Protein 3HGB (pdb70)

B-factor: mean 12.3, std 8.0, range [3.01, 45.26]

Secondary structure (DSSP, 8-state):
-PPP--TT-EE-TTSEEEEEEETTEEEEEE-HHHHHHH-SEEEEE-PPTT-EE-TT-EEEEEEESS-EEEEE-SSSEEEEEE-THHHH-TTHHHH-TTTTT--EEEE--TTTS--HHHHHTTSB-HHHHHHH--

InterPro domains:
  IPR000089 Biotin/lipoyl attachment [PS50968] (24-106)
  IPR002930 Glycine cleavage system H-protein [MF_00272] (5-133)
  IPR002930 Glycine cleavage system H-protein [PTHR11715] (5-131)
  IPR003016 2-oxo acid dehydrogenase, lipoyl-binding site [PS00189] (49-78)
  IPR011053 Single hybrid motif [SSF51230] (4-132)
  IPR017453 Glycine cleavage system H-protein, subgroup [TIGR00527] (4-133)
  IPR033753 Glycine cleavage system H-protein/Simiate [PF01597] (8-131)
  IPR033753 Glycine cleavage system H-protein/Simiate [cd06848] (10-105)

CATH classification: 2.40.50.100

Structure (mmCIF, N/CA/C/O backbone):
data_3HGB
#
_entry.id   3HGB
#
_cell.length_a   86.860
_cell.length_b   51.470
_cell.length_c   32.530
_cell.angle_alpha   90.000
_cell.angle_beta   94.640
_cell.angle_gamma   90.000
#
_symmetry.space_group_name_H-M   'C 1 2 1'
#
loop_
_entity.id
_entity.type
_entity.pdbx_description
1 polymer 'Glycine cleavage system H protein'
2 water water
#
loop_
_atom_site.group_PDB
_atom_site.id
_atom_site.type_symbol
_atom_site.label_atom_id
_atom_site.label_alt_id
_atom_site.label_comp_id
_atom_site.label_asym_id
_atom_site.label_entity_id
_atom_site.label_seq_id
_atom_site.pdbx_PDB_ins_code
_atom_site.Cartn_x
_atom_site.Cartn_y
_atom_site.Cartn_z
_atom_site.occupancy
_atom_site.B_iso_or_equiv
_atom_site.auth_seq_id
_atom_site.auth_comp_id
_atom_site.auth_asym_id
_atom_site.auth_atom_id
_atom_site.pdbx_PDB_model_num
ATOM 1 N N . SER A 1 21 ? 42.784 14.896 -6.365 1.00 21.97 22 SER A N 1
ATOM 2 C CA . SER A 1 21 ? 41.408 15.407 -6.043 1.00 21.71 22 SER A CA 1
ATOM 3 C C . SER A 1 21 ? 40.975 15.097 -4.608 1.00 20.72 22 SER A C 1
ATOM 4 O O . SER A 1 21 ? 41.317 14.042 -4.068 1.00 21.07 22 SER A O 1
ATOM 7 N N . MET A 1 22 ? 40.213 16.011 -4.000 1.00 19.29 23 MET A N 1
ATOM 8 C CA . MET A 1 22 ? 39.683 15.812 -2.644 1.00 17.16 23 MET A CA 1
ATOM 9 C C . MET A 1 22 ? 38.542 14.796 -2.715 1.00 15.02 23 MET A C 1
ATOM 10 O O . MET A 1 22 ? 37.647 14.933 -3.557 1.00 15.16 23 MET A O 1
ATOM 12 N N . SER A 1 23 ? 38.576 13.766 -1.868 1.00 12.43 24 SER A N 1
ATOM 13 C CA . SER A 1 23 ? 37.526 12.740 -1.950 1.00 9.83 24 SER A CA 1
ATOM 14 C C . SER A 1 23 ? 36.186 13.309 -1.506 1.00 8.58 24 SER A C 1
ATOM 15 O O . SER A 1 23 ? 36.118 14.178 -0.629 1.00 8.60 24 SER A O 1
ATOM 18 N N A ASP A 1 24 ? 35.122 12.829 -2.145 0.50 7.92 25 ASP A N 1
ATOM 19 N N B ASP A 1 24 ? 35.126 12.810 -2.126 0.50 8.07 25 ASP A N 1
ATOM 20 C CA A ASP A 1 24 ? 33.766 13.252 -1.833 0.50 7.50 25 ASP A CA 1
ATOM 21 C CA B ASP A 1 24 ? 33.779 13.258 -1.844 0.50 7.81 25 ASP A CA 1
ATOM 22 C C A ASP A 1 24 ? 33.322 12.581 -0.543 0.50 7.01 25 ASP A C 1
ATOM 23 C C B ASP A 1 24 ? 33.287 12.580 -0.566 0.50 7.20 25 ASP A C 1
ATOM 24 O O A ASP A 1 24 ? 33.485 11.375 -0.381 0.50 6.69 25 ASP A O 1
ATOM 25 O O B ASP A 1 24 ? 33.393 11.365 -0.431 0.50 6.89 25 ASP A O 1
ATOM 34 N N . ILE A 1 25 ? 32.777 13.372 0.376 1.00 6.65 26 ILE A N 1
ATOM 35 C CA . ILE A 1 25 ? 32.224 12.838 1.625 1.00 6.17 26 ILE A CA 1
ATOM 36 C C . ILE A 1 25 ? 30.892 13.543 1.869 1.00 5.88 26 ILE A C 1
ATOM 37 O O . ILE A 1 25 ? 30.859 14.594 2.518 1.00 5.98 26 ILE A O 1
ATOM 42 N N . PRO A 1 26 ? 29.789 12.987 1.317 1.00 5.82 27 PRO A N 1
ATOM 43 C CA . PRO A 1 26 ? 28.474 13.599 1.482 1.00 5.78 27 PRO A CA 1
ATOM 44 C C . PRO A 1 26 ? 28.159 13.884 2.931 1.00 6.05 27 PRO A C 1
ATOM 45 O O . PRO A 1 26 ? 28.416 13.051 3.811 1.00 6.51 27 PRO A O 1
ATOM 49 N N . SER A 1 27 ? 27.606 15.061 3.177 1.00 6.42 28 SER A N 1
ATOM 50 C CA . SER A 1 27 ? 27.304 15.463 4.540 1.00 6.68 28 SER A CA 1
ATOM 51 C C . SER A 1 27 ? 26.087 14.747 5.107 1.00 7.08 28 SER A C 1
ATOM 52 O O . SER A 1 27 ? 25.837 14.817 6.312 1.00 7.14 28 SER A O 1
ATOM 55 N N . ASP A 1 28 ? 25.327 14.073 4.235 1.00 6.75 29 ASP A N 1
ATOM 56 C CA . ASP A 1 28 ? 24.072 13.437 4.633 1.00 6.83 29 ASP A CA 1
ATOM 57 C C . ASP A 1 28 ? 24.241 11.952 4.891 1.00 7.09 29 ASP A C 1
ATOM 58 O O . ASP A 1 28 ? 23.264 11.201 4.931 1.00 7.90 29 ASP A O 1
ATOM 63 N N . LEU A 1 29 ? 25.494 11.537 5.057 1.00 6.38 30 LEU A N 1
ATOM 64 C CA . LEU A 1 29 ? 25.807 10.156 5.344 1.00 5.63 30 LEU A CA 1
ATOM 65 C C . LEU A 1 29 ? 26.523 10.031 6.670 1.00 5.82 30 LEU A C 1
ATOM 66 O O . LEU A 1 29 ? 27.095 11.003 7.185 1.00 6.05 30 LEU A O 1
ATOM 71 N N . HIS A 1 30 ? 26.450 8.83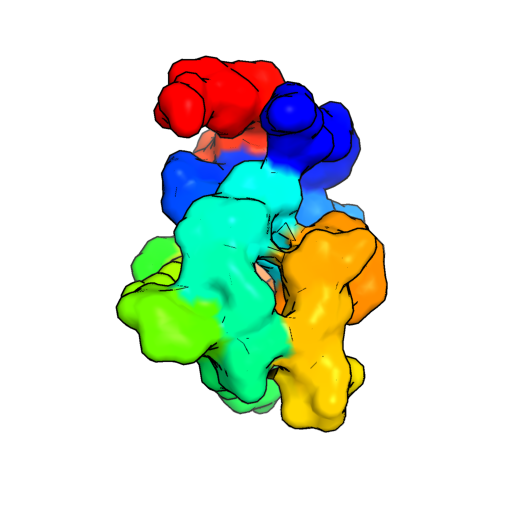4 7.233 1.00 5.83 31 HIS A N 1
ATOM 72 C CA . HIS A 1 30 ? 27.329 8.461 8.336 1.00 6.22 31 HIS A CA 1
ATOM 73 C C . HIS A 1 30 ? 28.347 7.480 7.826 1.00 5.49 31 HIS A C 1
ATOM 74 O O . HIS A 1 30 ? 28.189 6.950 6.734 1.00 5.42 31 HIS A O 1
ATOM 81 N N . TYR A 1 31 ? 29.419 7.289 8.589 1.00 5.04 32 TYR A N 1
ATOM 82 C CA . TYR A 1 31 ? 30.572 6.575 8.084 1.00 5.14 32 TYR A CA 1
ATOM 83 C C . TYR A 1 31 ? 31.208 5.739 9.142 1.00 5.04 32 TYR A C 1
ATOM 84 O O . TYR A 1 31 ? 31.013 5.969 10.330 1.00 5.20 32 TYR A O 1
ATOM 93 N N . THR A 1 32 ? 32.030 4.802 8.698 1.00 5.01 33 THR A N 1
ATOM 94 C CA . THR A 1 32 ? 32.906 4.127 9.629 1.00 5.41 33 THR A CA 1
ATOM 95 C C . THR A 1 32 ? 34.334 4.520 9.308 1.00 5.70 33 THR A C 1
ATOM 96 O O . THR A 1 32 ? 34.639 4.926 8.175 1.00 6.31 33 THR A O 1
ATOM 100 N N . ALA A 1 33 ? 35.212 4.383 10.301 1.00 5.88 34 ALA A N 1
ATOM 101 C CA . ALA A 1 33 ? 36.645 4.598 10.097 1.00 6.25 34 ALA A CA 1
ATOM 102 C C . ALA A 1 33 ? 37.164 3.683 8.992 1.00 6.21 34 ALA A C 1
ATOM 103 O O . ALA A 1 33 ? 38.163 3.983 8.353 1.00 6.98 34 ALA A O 1
ATOM 105 N N . GLU A 1 34 ? 36.474 2.568 8.774 1.00 6.48 35 GLU A N 1
ATOM 106 C CA . GLU A 1 34 ? 36.882 1.588 7.777 1.00 7.03 35 GLU A CA 1
ATOM 107 C C . GLU A 1 34 ? 36.286 1.881 6.405 1.00 6.93 35 GLU A C 1
ATOM 108 O O . GLU A 1 34 ? 36.316 1.029 5.512 1.00 7.01 35 GLU A O 1
ATOM 114 N N . HIS A 1 35 ? 35.769 3.099 6.240 1.00 6.26 36 HIS A N 1
ATOM 115 C CA . HIS A 1 35 ? 35.454 3.651 4.917 1.00 6.20 36 HIS A CA 1
ATOM 116 C C . HIS A 1 35 ? 34.181 3.117 4.335 1.00 6.15 36 HIS A C 1
ATOM 117 O O . HIS A 1 35 ? 34.052 3.002 3.124 1.00 6.24 36 HIS A O 1
ATOM 124 N N . GLU A 1 36 ? 33.251 2.758 5.204 1.00 6.39 37 GLU A N 1
ATOM 125 C CA . GLU A 1 36 ? 31.917 2.480 4.741 1.00 6.49 37 GLU A CA 1
ATOM 126 C C . GLU A 1 36 ? 31.049 3.671 5.032 1.00 5.98 37 GLU A C 1
ATOM 127 O O . GLU A 1 36 ? 31.332 4.441 5.943 1.00 5.99 37 GLU A O 1
ATOM 133 N N . TRP A 1 37 ? 30.035 3.861 4.203 1.00 5.26 38 TRP A N 1
ATOM 134 C CA . TRP A 1 37 ? 29.027 4.859 4.485 1.00 5.04 38 TRP A CA 1
ATOM 135 C C . TRP A 1 37 ? 27.709 4.183 4.779 1.00 4.79 38 TRP A C 1
ATOM 136 O O . TRP A 1 37 ? 27.462 3.029 4.397 1.00 4.65 38 TRP A O 1
ATOM 147 N N . ILE A 1 38 ? 26.867 4.917 5.487 1.00 4.67 39 ILE A N 1
ATOM 148 C CA . ILE A 1 38 ? 25.602 4.399 5.945 1.00 5.21 39 ILE A CA 1
ATOM 149 C C . ILE A 1 38 ? 24.574 5.482 5.714 1.00 5.65 39 ILE A C 1
ATOM 150 O O . ILE A 1 38 ? 24.725 6.612 6.195 1.00 5.65 39 ILE A O 1
ATOM 155 N N . ARG A 1 39 ? 23.544 5.130 4.962 1.00 6.56 40 ARG A N 1
ATOM 156 C CA . ARG A 1 39 ? 22.432 6.029 4.693 1.00 8.13 40 ARG A CA 1
ATOM 157 C C . ARG A 1 39 ? 21.175 5.446 5.308 1.00 9.18 40 ARG A C 1
ATOM 158 O O . ARG A 1 39 ? 20.810 4.307 5.016 1.00 9.67 40 ARG A O 1
ATOM 166 N N . ARG A 1 40 ? 20.484 6.219 6.139 1.00 10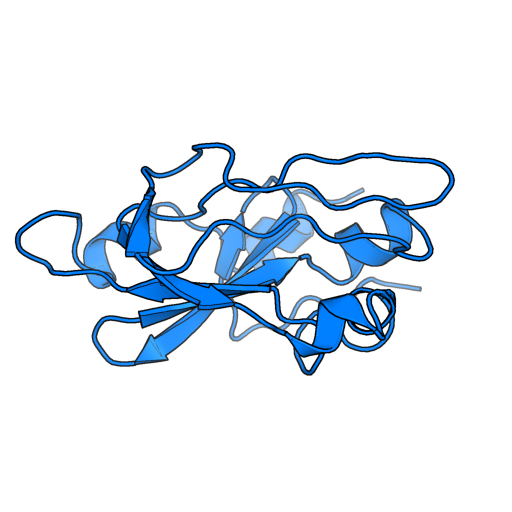.71 41 ARG A N 1
ATOM 167 C CA . ARG A 1 40 ? 19.223 5.725 6.649 1.00 12.44 41 ARG A CA 1
ATOM 168 C C . ARG A 1 40 ? 18.223 5.830 5.514 1.00 13.38 41 ARG A C 1
ATOM 169 O O . ARG A 1 40 ? 17.944 6.926 5.028 1.00 13.39 41 ARG A O 1
ATOM 177 N N . SER A 1 41 ? 17.716 4.685 5.073 1.00 14.60 42 SER A N 1
ATOM 178 C CA . SER A 1 41 ? 16.823 4.666 3.923 1.00 16.48 42 SER A CA 1
ATOM 179 C C . SER A 1 41 ? 15.368 4.471 4.342 1.00 17.59 42 SER A C 1
ATOM 180 O O . SER A 1 41 ? 14.449 4.730 3.557 1.00 18.18 42 SER A O 1
ATOM 183 N N . GLY A 1 42 ? 15.165 4.016 5.575 1.00 18.47 43 GLY A N 1
ATOM 184 C CA . GLY A 1 42 ? 13.824 3.851 6.127 1.00 19.41 43 GLY A CA 1
ATOM 185 C C . GLY A 1 42 ? 13.845 3.810 7.637 1.00 20.10 43 GLY A C 1
ATOM 186 O O . GLY A 1 42 ? 14.909 3.926 8.251 1.00 20.27 43 GLY A O 1
ATOM 187 N N . ASP A 1 43 ? 12.676 3.632 8.248 1.00 20.38 44 ASP A N 1
ATOM 188 C CA . ASP A 1 43 ? 12.589 3.591 9.710 1.00 20.70 44 ASP A CA 1
ATOM 189 C C . ASP A 1 43 ? 13.510 2.536 10.320 1.00 19.77 44 ASP A C 1
ATOM 190 O O . ASP A 1 43 ? 14.070 2.731 11.404 1.00 19.91 44 ASP A O 1
ATOM 195 N N . ASP A 1 44 ? 13.677 1.424 9.617 1.00 18.59 45 ASP A N 1
ATOM 196 C CA . ASP A 1 44 ? 14.467 0.330 10.151 1.00 17.48 45 ASP A CA 1
ATOM 197 C C . ASP A 1 44 ? 15.527 -0.179 9.189 1.00 15.52 45 ASP A C 1
ATOM 198 O O . ASP A 1 44 ? 16.022 -1.286 9.358 1.00 14.97 45 ASP A O 1
ATOM 203 N N . THR A 1 45 ? 15.871 0.625 8.190 1.00 13.60 46 THR A N 1
ATOM 204 C CA . THR A 1 45 ? 16.818 0.181 7.169 1.00 12.14 46 THR A CA 1
ATOM 205 C C . THR A 1 45 ? 17.900 1.211 6.902 1.00 10.97 46 THR A C 1
ATOM 206 O O . THR A 1 45 ? 17.636 2.407 6.857 1.00 10.77 46 THR A O 1
ATOM 210 N N . VAL A 1 46 ? 19.126 0.732 6.741 1.00 9.34 47 VAL A N 1
ATOM 211 C CA . VAL A 1 46 ? 20.182 1.581 6.230 1.00 8.43 47 VAL A CA 1
ATOM 212 C C . VAL A 1 46 ? 20.740 0.994 4.954 1.00 7.87 47 VAL A C 1
ATOM 213 O O . VAL A 1 46 ? 20.728 -0.219 4.765 1.00 7.81 47 VAL A O 1
ATOM 217 N N . ARG A 1 47 ? 21.224 1.868 4.081 1.00 6.84 48 ARG A N 1
ATOM 218 C CA . ARG A 1 47 ? 21.936 1.429 2.900 1.00 6.07 48 ARG A CA 1
ATOM 219 C C . ARG A 1 47 ? 23.417 1.650 3.164 1.00 5.70 48 ARG A C 1
ATOM 220 O O . ARG A 1 47 ? 23.803 2.632 3.798 1.00 5.55 48 ARG A O 1
ATOM 228 N N . VAL A 1 48 ? 24.243 0.727 2.690 1.00 5.02 49 VAL A N 1
ATOM 229 C CA . VAL A 1 48 ? 25.673 0.743 2.994 1.00 4.45 49 VAL A CA 1
ATOM 230 C C . VAL A 1 48 ? 26.481 0.682 1.710 1.00 4.59 49 VAL A C 1
ATOM 231 O O . VAL A 1 48 ? 26.116 -0.012 0.772 1.00 4.58 49 VAL A O 1
ATOM 235 N N . GLY A 1 49 ? 27.570 1.433 1.673 1.00 4.20 50 GLY A N 1
ATOM 236 C CA . GLY A 1 49 ? 28.502 1.354 0.565 1.00 4.36 50 GLY A CA 1
ATOM 237 C C . GLY A 1 49 ? 29.869 1.680 1.084 1.00 4.34 50 GLY A C 1
ATOM 238 O O . GLY A 1 49 ? 30.072 1.820 2.303 1.00 4.04 50 GLY A O 1
ATOM 239 N N . ILE A 1 50 ? 30.817 1.781 0.167 1.00 4.34 51 ILE A N 1
ATOM 240 C CA . ILE A 1 50 ? 32.125 2.295 0.521 1.00 5.02 51 ILE A CA 1
ATOM 241 C C . ILE A 1 50 ? 32.307 3.701 -0.012 1.00 4.40 51 ILE A C 1
ATOM 242 O O . ILE A 1 50 ? 31.641 4.130 -0.962 1.00 4.76 51 ILE A O 1
ATOM 247 N N . THR A 1 51 ? 33.191 4.435 0.635 1.00 4.15 52 THR A N 1
ATOM 248 C CA . THR A 1 51 ? 33.336 5.851 0.346 1.00 3.71 52 THR A CA 1
ATOM 249 C C . THR A 1 51 ? 34.085 6.082 -0.966 1.00 3.14 52 THR A C 1
ATOM 250 O O . THR A 1 51 ? 34.707 5.179 -1.521 1.00 3.01 52 THR A O 1
ATOM 254 N N . ASP A 1 52 ? 34.029 7.313 -1.443 1.00 3.31 53 ASP A N 1
ATOM 255 C CA . ASP A 1 52 ? 34.820 7.733 -2.584 1.00 3.63 53 ASP A CA 1
ATOM 256 C C . ASP A 1 52 ? 36.308 7.497 -2.320 1.00 3.62 53 ASP A C 1
ATOM 257 O O . ASP A 1 52 ? 37.039 7.013 -3.188 1.00 3.53 53 ASP A O 1
ATOM 262 N N . TYR A 1 53 ? 36.753 7.849 -1.116 1.00 3.66 54 TYR A N 1
ATOM 263 C CA . TYR A 1 53 ? 38.134 7.623 -0.728 1.00 3.84 54 TYR A CA 1
ATOM 264 C C . TYR A 1 53 ? 38.461 6.139 -0.878 1.00 3.86 54 TYR A C 1
ATOM 265 O O . TYR A 1 53 ? 39.470 5.781 -1.453 1.00 4.01 54 TYR A O 1
ATOM 274 N N . ALA A 1 54 ? 37.585 5.290 -0.351 1.00 3.79 55 ALA A N 1
ATOM 275 C CA . ALA A 1 54 ? 37.798 3.854 -0.345 1.00 4.03 55 ALA A CA 1
ATOM 276 C C . ALA A 1 54 ? 37.914 3.289 -1.758 1.00 4.01 55 ALA A C 1
ATOM 277 O O . ALA A 1 54 ? 38.852 2.551 -2.060 1.00 3.95 55 ALA A O 1
ATOM 279 N N . GLN A 1 55 ? 36.968 3.637 -2.623 1.00 4.05 56 GLN A N 1
ATOM 280 C CA . GLN A 1 55 ? 36.975 3.072 -3.978 1.00 4.50 56 GLN A CA 1
ATOM 281 C C . GLN A 1 55 ? 38.239 3.491 -4.729 1.00 4.71 56 GLN A C 1
ATOM 282 O O . GLN A 1 55 ? 38.853 2.694 -5.432 1.00 4.94 56 GLN A O 1
ATOM 288 N N . SER A 1 56 ? 38.639 4.748 -4.558 1.00 4.90 57 SER A N 1
ATOM 289 C CA . SER A 1 56 ? 39.808 5.247 -5.259 1.00 5.71 57 SER A CA 1
ATOM 290 C C . SER A 1 56 ? 41.060 4.543 -4.763 1.00 5.42 57 SER A C 1
ATOM 291 O O . SER A 1 56 ? 41.926 4.190 -5.555 1.00 5.71 57 SER A O 1
ATOM 294 N N . ALA A 1 57 ? 41.137 4.333 -3.454 1.00 5.87 58 ALA A N 1
ATOM 295 C CA . ALA A 1 57 ? 42.274 3.653 -2.842 1.00 6.37 58 ALA A CA 1
ATOM 296 C C . ALA A 1 57 ? 42.348 2.191 -3.269 1.00 7.46 58 ALA A C 1
ATOM 297 O O . ALA A 1 57 ? 43.428 1.674 -3.521 1.00 7.42 58 ALA A O 1
ATOM 299 N N . LEU A 1 58 ? 41.192 1.533 -3.344 1.00 8.01 59 LEU A N 1
ATOM 300 C CA . LEU A 1 58 ? 41.145 0.136 -3.752 1.00 8.83 59 LEU A CA 1
ATOM 301 C C . LEU A 1 58 ? 41.610 -0.005 -5.192 1.00 8.90 59 LEU A C 1
ATOM 302 O O . LEU A 1 58 ? 42.376 -0.909 -5.510 1.00 9.93 59 LEU A O 1
ATOM 307 N N . GLY A 1 59 ? 41.152 0.907 -6.041 1.00 9.08 60 GLY A N 1
ATOM 308 C CA . GLY A 1 59 ? 41.359 0.815 -7.477 1.00 9.25 60 GLY A CA 1
ATOM 309 C C . GLY A 1 59 ? 40.102 0.244 -8.105 1.00 9.18 60 GLY A C 1
ATOM 310 O O . GLY A 1 59 ? 39.099 0.012 -7.418 1.00 8.77 60 GLY A O 1
ATOM 311 N N . ASP A 1 60 ? 40.155 0.011 -9.411 1.00 9.23 61 ASP A N 1
ATOM 312 C CA . ASP A 1 60 ? 38.988 -0.479 -10.136 1.00 9.79 61 ASP A CA 1
ATOM 313 C C . ASP A 1 60 ? 38.515 -1.788 -9.542 1.00 9.05 61 ASP A C 1
ATOM 314 O O . ASP A 1 60 ? 39.264 -2.762 -9.475 1.00 8.36 61 ASP A O 1
ATOM 319 N N . VAL A 1 61 ? 37.261 -1.801 -9.123 1.00 8.49 62 VAL A N 1
ATOM 320 C CA . VAL A 1 61 ? 36.704 -2.954 -8.455 1.00 8.06 62 VAL A CA 1
ATOM 321 C C . VAL A 1 61 ? 36.355 -4.007 -9.492 1.00 8.08 62 VAL A C 1
ATOM 322 O O . VAL A 1 61 ? 35.671 -3.728 -10.469 1.00 8.16 62 VAL A O 1
ATOM 326 N N . VAL A 1 62 ? 36.828 -5.219 -9.272 1.00 7.98 63 VAL A N 1
ATOM 327 C CA . VAL A 1 62 ? 36.613 -6.287 -10.229 1.00 8.54 63 VAL A CA 1
ATOM 328 C C . VAL A 1 62 ? 35.626 -7.313 -9.685 1.00 9.18 63 VAL A C 1
ATOM 329 O O . VAL A 1 62 ? 35.013 -8.080 -10.435 1.00 9.14 63 VAL A O 1
ATOM 333 N N . PHE A 1 63 ? 35.473 -7.323 -8.369 1.00 9.27 64 PHE A N 1
ATOM 334 C CA . PHE A 1 63 ? 34.565 -8.250 -7.745 1.00 9.44 64 PHE A CA 1
ATOM 335 C C . PHE A 1 63 ? 34.120 -7.745 -6.400 1.00 9.39 64 PHE A C 1
ATOM 336 O O . PHE A 1 63 ? 34.919 -7.237 -5.630 1.00 8.83 64 PHE A O 1
ATOM 344 N N . VAL A 1 64 ? 32.838 -7.924 -6.113 1.00 9.37 65 VAL A N 1
ATOM 345 C CA . VAL A 1 64 ? 32.303 -7.565 -4.816 1.00 9.77 65 VAL A CA 1
ATOM 346 C C . VAL A 1 64 ? 31.641 -8.817 -4.280 1.00 10.39 65 VAL A C 1
ATOM 347 O O . VAL A 1 64 ? 30.743 -9.366 -4.920 1.00 10.62 65 VAL A O 1
ATOM 351 N N . GLN A 1 65 ? 32.119 -9.289 -3.137 1.00 10.92 66 GLN A N 1
ATOM 352 C CA . GLN A 1 65 ? 31.495 -10.421 -2.485 1.00 11.84 66 GLN A CA 1
ATOM 353 C C . GLN A 1 65 ? 30.532 -9.850 -1.470 1.00 11.68 66 GLN A C 1
ATOM 354 O O . GLN A 1 65 ? 30.943 -9.197 -0.511 1.00 11.34 66 GLN A O 1
ATOM 360 N N . LEU A 1 66 ? 29.248 -10.069 -1.728 1.00 11.85 67 LEU A N 1
ATOM 361 C CA . LEU A 1 66 ? 28.181 -9.570 -0.872 1.00 12.22 67 LEU A CA 1
ATOM 362 C C . LEU A 1 66 ? 27.597 -10.736 -0.073 1.00 11.96 67 LEU A C 1
ATOM 363 O O . LEU A 1 66 ? 27.570 -11.856 -0.569 1.00 11.23 67 LEU A O 1
ATOM 368 N N . PRO A 1 67 ? 27.118 -10.464 1.152 1.00 11.48 68 PRO A N 1
ATOM 369 C CA . PRO A 1 67 ? 26.464 -11.490 1.951 1.00 11.14 68 PRO A CA 1
ATOM 370 C C . PRO A 1 67 ? 25.111 -11.830 1.349 1.00 10.32 68 PRO A C 1
ATOM 371 O O . PRO A 1 67 ? 24.547 -11.051 0.574 1.00 9.98 68 PRO A O 1
ATOM 375 N N . VAL A 1 68 ? 24.607 -12.992 1.724 1.00 10.05 69 VAL A N 1
ATOM 376 C CA . VAL A 1 68 ? 23.298 -13.466 1.309 1.00 9.95 69 VAL A CA 1
ATOM 377 C C . VAL A 1 68 ? 22.208 -12.640 1.996 1.00 9.29 69 VAL A C 1
ATOM 378 O O . VAL A 1 68 ? 22.334 -12.295 3.169 1.00 8.72 69 VAL A O 1
ATOM 382 N N . ILE A 1 69 ? 21.144 -12.304 1.267 1.00 8.04 70 ILE A N 1
ATOM 383 C CA . ILE A 1 69 ? 20.019 -11.601 1.881 1.00 7.75 70 ILE A CA 1
ATOM 384 C C . ILE A 1 69 ? 19.423 -12.510 2.951 1.00 7.79 70 ILE A C 1
ATOM 385 O O . ILE A 1 69 ? 19.210 -13.692 2.706 1.00 7.54 70 ILE A O 1
ATOM 390 N N . GLY A 1 70 ? 19.189 -11.945 4.132 1.00 8.25 71 GLY A N 1
ATOM 391 C CA . GLY A 1 70 ? 18.738 -12.699 5.297 1.00 9.20 71 GLY A CA 1
ATOM 392 C C . GLY A 1 70 ? 19.850 -12.936 6.303 1.00 9.87 71 GLY A C 1
ATOM 393 O O . GLY A 1 70 ? 19.589 -13.369 7.422 1.00 10.08 71 GLY A O 1
ATOM 394 N N . THR A 1 71 ? 21.089 -12.653 5.908 1.00 10.13 72 THR A N 1
ATOM 395 C CA . THR A 1 71 ? 22.255 -12.846 6.773 1.00 10.56 72 THR A CA 1
ATOM 396 C C . THR A 1 71 ? 22.165 -11.915 7.975 1.00 11.02 72 THR A C 1
ATOM 397 O O . THR A 1 71 ? 22.112 -10.691 7.823 1.00 10.68 72 THR A O 1
ATOM 401 N N . ALA A 1 72 ? 22.116 -12.497 9.173 1.00 11.26 73 ALA A N 1
ATOM 402 C CA . ALA A 1 72 ? 22.201 -11.696 10.389 1.00 11.69 73 ALA A CA 1
ATOM 403 C C . ALA A 1 72 ? 23.654 -11.275 10.592 1.00 11.83 73 ALA A C 1
ATOM 404 O O . ALA A 1 72 ? 24.568 -12.104 10.526 1.00 12.15 73 ALA A O 1
ATOM 406 N N . VAL A 1 73 ? 23.871 -9.981 10.811 1.00 11.63 74 VAL A N 1
ATOM 407 C CA . VAL A 1 73 ? 25.215 -9.456 11.005 1.00 11.42 74 VAL A CA 1
ATOM 408 C C . VAL A 1 73 ? 25.287 -8.680 12.307 1.00 10.96 74 VAL A C 1
ATOM 409 O O . VAL A 1 73 ? 24.296 -8.111 12.744 1.00 10.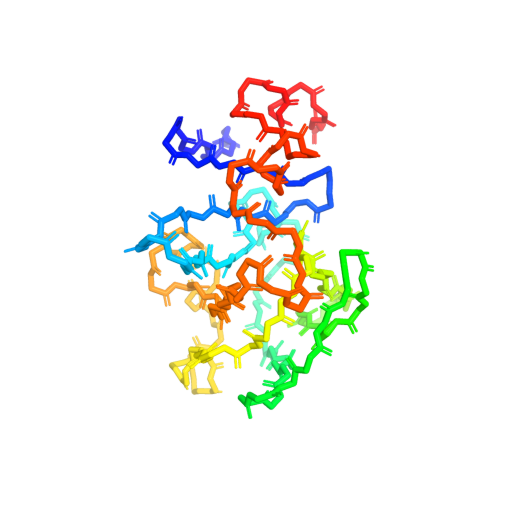55 74 VAL A O 1
ATOM 413 N N . THR A 1 74 ? 26.457 -8.705 12.930 1.00 11.62 75 THR A N 1
ATOM 414 C CA . THR A 1 74 ? 26.724 -7.891 14.101 1.00 11.36 75 THR A CA 1
ATOM 415 C C . THR A 1 74 ? 27.671 -6.771 13.683 1.00 11.23 75 THR A C 1
ATOM 416 O O . THR A 1 74 ? 28.449 -6.920 12.743 1.00 11.25 75 THR A O 1
ATOM 420 N N . ALA A 1 75 ? 27.580 -5.646 14.379 1.00 10.84 76 ALA A N 1
ATOM 421 C CA . ALA A 1 75 ? 28.423 -4.490 14.116 1.00 10.48 76 ALA A CA 1
ATOM 422 C C . ALA A 1 75 ? 29.897 -4.890 14.060 1.00 10.55 76 ALA A C 1
ATOM 423 O O . ALA A 1 75 ? 30.413 -5.537 14.972 1.00 9.59 76 ALA A O 1
ATOM 425 N N . GLY A 1 76 ? 30.559 -4.524 12.967 1.00 10.43 77 GLY A N 1
ATOM 426 C CA . GLY A 1 76 ? 31.966 -4.848 12.766 1.00 11.70 77 GLY A CA 1
ATOM 427 C C . GLY A 1 76 ? 32.251 -6.223 12.190 1.00 11.85 77 GLY A C 1
ATOM 428 O O . GLY A 1 76 ? 33.392 -6.539 11.884 1.00 12.92 77 GLY A O 1
ATOM 429 N N . GLU A 1 77 ? 31.227 -7.060 12.057 1.00 12.91 78 GLU A N 1
ATOM 430 C CA . GLU A 1 77 ? 31.421 -8.392 11.484 1.00 13.24 78 GLU A CA 1
ATOM 431 C C . GLU A 1 77 ? 31.765 -8.249 10.006 1.00 12.98 78 GLU A C 1
ATOM 432 O O . GLU A 1 77 ? 31.196 -7.403 9.318 1.00 12.62 78 GLU A O 1
ATOM 438 N N . THR A 1 78 ? 32.703 -9.068 9.527 1.00 12.87 79 THR A N 1
ATOM 439 C CA . THR A 1 78 ? 32.988 -9.142 8.095 1.00 12.87 79 THR A CA 1
ATOM 440 C C . THR A 1 78 ? 31.795 -9.796 7.405 1.00 12.70 79 THR A C 1
ATOM 441 O O . THR A 1 78 ? 31.386 -10.905 7.772 1.00 13.22 79 THR A O 1
ATOM 445 N N . PHE A 1 79 ? 31.211 -9.098 6.435 1.00 12.22 80 PHE A N 1
ATOM 446 C CA A PHE A 1 79 ? 30.047 -9.563 5.678 0.50 11.98 80 PHE A CA 1
ATOM 447 C CA B PHE A 1 79 ? 30.130 -9.737 5.695 0.50 11.91 80 PHE A CA 1
ATOM 448 C C . PHE A 1 79 ? 30.372 -9.765 4.198 1.00 11.70 80 PHE A C 1
ATOM 449 O O . PHE A 1 79 ? 29.545 -10.236 3.433 1.00 11.78 80 PHE A O 1
ATOM 464 N N . GLY A 1 80 ? 31.554 -9.326 3.798 1.00 11.50 81 GLY A N 1
ATOM 465 C CA . GLY A 1 80 ? 31.898 -9.366 2.403 1.00 10.66 81 GLY A CA 1
ATOM 466 C C . GLY A 1 80 ? 33.289 -8.857 2.148 1.00 10.49 81 GLY A C 1
ATOM 467 O O . GLY A 1 80 ? 34.065 -8.599 3.071 1.00 9.97 81 GLY A O 1
ATOM 468 N N . GLU A 1 81 ? 33.607 -8.728 0.873 1.00 10.73 82 GLU A N 1
ATOM 469 C CA . GLU A 1 81 ? 34.883 -8.169 0.494 1.00 11.08 82 GLU A CA 1
ATOM 470 C C . GLU A 1 81 ? 34.773 -7.485 -0.843 1.00 9.97 82 GLU A C 1
ATOM 471 O O . GLU A 1 81 ? 33.919 -7.813 -1.662 1.00 10.11 82 GLU A O 1
ATOM 477 N N . VAL A 1 82 ? 35.617 -6.486 -1.024 1.00 9.21 83 VAL A N 1
ATOM 478 C CA A VAL A 1 82 ? 35.707 -5.788 -2.288 0.50 8.61 83 VAL A CA 1
ATOM 479 C CA B VAL A 1 82 ? 35.722 -5.772 -2.290 0.50 8.71 83 VAL A CA 1
ATOM 480 C C . VAL A 1 82 ? 37.103 -6.041 -2.863 1.00 8.76 83 VAL A C 1
ATOM 481 O O . VAL A 1 82 ? 38.100 -6.020 -2.138 1.00 8.04 83 VAL A O 1
ATOM 488 N N . GLU A 1 83 ? 37.156 -6.324 -4.156 1.00 8.66 84 GLU A N 1
ATOM 489 C CA . GLU A 1 83 ? 38.392 -6.751 -4.770 1.00 9.60 84 GLU A CA 1
ATOM 490 C C . GLU A 1 83 ? 38.693 -5.925 -6.005 1.00 9.14 84 GLU A C 1
ATOM 491 O O . GLU A 1 83 ? 37.846 -5.786 -6.878 1.00 8.53 84 GLU A O 1
ATOM 497 N N . SER A 1 84 ? 39.902 -5.374 -6.056 1.00 8.99 85 SER A N 1
ATOM 498 C CA . SER A 1 84 ? 40.429 -4.773 -7.273 1.00 9.38 85 SER A CA 1
ATOM 499 C C . SER A 1 84 ? 41.489 -5.730 -7.801 1.00 10.03 85 SER A C 1
ATOM 500 O O . SER A 1 84 ? 41.712 -6.782 -7.199 1.00 10.11 85 SER A O 1
ATOM 503 N N . THR A 1 85 ? 42.157 -5.399 -8.905 1.00 10.83 86 THR A N 1
ATOM 504 C CA . THR A 1 85 ? 43.227 -6.293 -9.379 1.00 11.82 86 THR A CA 1
ATOM 505 C C . THR A 1 85 ? 44.411 -6.288 -8.421 1.00 11.81 86 THR A C 1
ATOM 506 O O . THR A 1 85 ? 45.194 -7.232 -8.388 1.00 12.43 86 THR A O 1
ATOM 510 N N . LYS A 1 86 ? 44.513 -5.235 -7.617 1.00 11.79 87 LYS A N 1
ATOM 511 C CA . LYS A 1 86 ? 45.634 -5.095 -6.708 1.00 12.02 87 LYS A CA 1
ATOM 512 C C . LYS A 1 86 ? 45.305 -5.480 -5.267 1.00 11.69 87 LYS A C 1
ATOM 513 O O . LYS A 1 86 ? 46.143 -6.044 -4.559 1.00 12.00 87 LYS A O 1
ATOM 519 N N . SER A 1 87 ? 44.086 -5.186 -4.837 1.00 11.15 88 SER A N 1
ATOM 520 C CA . SER A 1 87 ? 43.773 -5.245 -3.416 1.00 11.07 88 SER A CA 1
ATOM 521 C C . SER A 1 87 ? 42.480 -5.987 -3.132 1.00 11.36 88 SER A C 1
ATOM 522 O O . SER A 1 87 ? 41.553 -5.986 -3.939 1.00 10.75 88 SER A O 1
ATOM 525 N N . VAL A 1 88 ? 42.439 -6.638 -1.976 1.00 11.43 89 VAL A N 1
ATOM 526 C CA . VAL A 1 88 ? 41.207 -7.217 -1.472 1.00 11.83 89 VAL A CA 1
ATOM 527 C C . VAL A 1 88 ? 40.997 -6.585 -0.109 1.00 11.49 89 VAL A C 1
ATOM 528 O O . VAL A 1 88 ? 41.935 -6.495 0.694 1.00 11.88 89 VAL A O 1
ATOM 532 N N . SER A 1 89 ? 39.781 -6.111 0.131 1.00 10.89 90 SER A N 1
ATOM 533 C CA A SER A 1 89 ? 39.471 -5.486 1.399 0.50 10.70 90 SER A CA 1
ATOM 534 C CA B SER A 1 89 ? 39.447 -5.437 1.382 0.50 10.87 90 SER A CA 1
ATOM 535 C C . SER A 1 89 ? 38.178 -6.033 1.967 1.00 10.62 90 SER A C 1
ATOM 536 O O . SER A 1 89 ? 37.204 -6.252 1.246 1.00 10.44 90 SER A O 1
A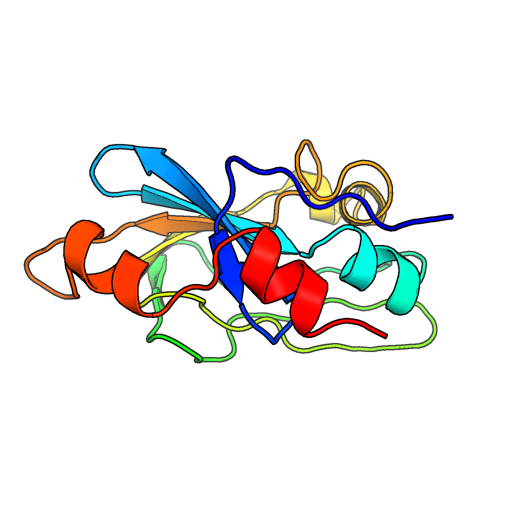TOM 541 N N . ASP A 1 90 ? 38.197 -6.277 3.267 1.00 10.17 91 ASP A N 1
ATOM 542 C CA . ASP A 1 90 ? 37.015 -6.752 3.956 1.00 10.14 91 ASP A CA 1
ATOM 543 C C . ASP A 1 90 ? 35.971 -5.662 4.027 1.00 9.66 91 ASP A C 1
ATOM 544 O O . ASP A 1 90 ? 36.284 -4.481 4.078 1.00 9.59 91 ASP A O 1
ATOM 549 N N . LEU A 1 91 ? 34.717 -6.078 4.031 1.00 9.09 92 LEU A N 1
ATOM 550 C CA . LEU A 1 91 ? 33.621 -5.163 4.228 1.00 9.23 92 LEU A CA 1
ATOM 551 C C . LEU A 1 91 ? 33.035 -5.551 5.565 1.00 8.94 92 LEU A C 1
ATOM 552 O O . LEU A 1 91 ? 32.814 -6.733 5.820 1.00 8.94 92 LEU A O 1
ATOM 557 N N . TYR A 1 92 ? 32.832 -4.566 6.431 1.00 8.59 93 TYR A N 1
ATOM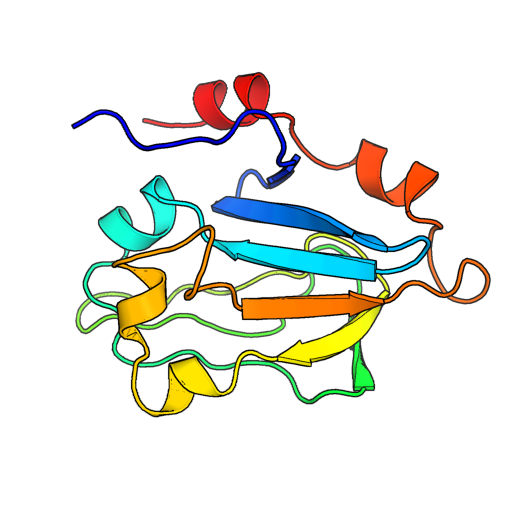 558 C CA . TYR A 1 92 ? 32.317 -4.816 7.775 1.00 8.39 93 TYR A CA 1
ATOM 559 C C . TYR A 1 92 ? 30.907 -4.291 7.924 1.00 8.15 93 TYR A C 1
ATOM 560 O O . TYR A 1 92 ? 30.561 -3.253 7.351 1.00 7.70 93 TYR A O 1
ATOM 569 N N . ALA A 1 93 ? 30.081 -5.003 8.684 1.00 7.41 94 ALA A N 1
ATOM 570 C CA . ALA A 1 93 ? 28.745 -4.502 8.984 1.00 7.38 94 ALA A CA 1
ATOM 571 C C . ALA A 1 93 ? 28.915 -3.251 9.833 1.00 7.05 94 ALA A C 1
ATOM 572 O O . ALA A 1 93 ? 29.563 -3.304 10.871 1.00 7.45 94 ALA A O 1
ATOM 574 N N . PRO A 1 94 ? 28.387 -2.101 9.372 1.00 7.47 95 PRO A N 1
ATOM 575 C CA . PRO A 1 94 ? 28.582 -0.894 10.187 1.00 7.13 95 PRO A CA 1
ATOM 576 C C . PRO A 1 94 ? 27.693 -0.924 11.426 1.00 7.17 95 PRO A C 1
ATOM 577 O O . PRO A 1 94 ? 28.011 -0.308 12.452 1.00 6.94 95 PRO A O 1
ATOM 581 N N . ILE A 1 95 ? 26.590 -1.655 11.311 1.00 6.90 96 ILE A N 1
ATOM 582 C CA . ILE A 1 95 ? 25.625 -1.813 12.386 1.00 7.13 96 ILE A CA 1
ATOM 583 C C . ILE A 1 95 ? 25.163 -3.264 12.401 1.00 7.46 96 ILE A C 1
ATOM 584 O O . ILE A 1 95 ? 25.344 -3.984 11.416 1.00 6.17 96 ILE A O 1
ATOM 589 N N . SER A 1 96 ? 24.574 -3.681 13.522 1.00 6.87 97 SER A N 1
ATOM 590 C CA . SER A 1 96 ? 23.974 -4.998 13.636 1.00 7.30 97 SER A CA 1
ATOM 591 C C . SER A 1 96 ? 22.597 -4.991 12.991 1.00 7.21 97 SER A C 1
ATOM 592 O O . SER A 1 96 ? 21.893 -3.981 13.016 1.00 7.47 97 SER A O 1
ATOM 595 N N . GLY A 1 97 ? 22.222 -6.125 12.421 1.00 7.29 98 GLY A N 1
ATOM 596 C CA . GLY A 1 97 ? 20.917 -6.259 11.798 1.00 7.31 98 GLY A CA 1
ATOM 597 C C . GLY A 1 97 ? 20.957 -7.398 10.807 1.00 7.30 98 GLY A C 1
ATOM 598 O O . GLY A 1 97 ? 21.785 -8.298 10.921 1.00 8.34 98 GLY A O 1
ATOM 599 N N . LYS A 1 98 ? 20.034 -7.363 9.855 1.00 7.22 99 LYS A N 1
ATOM 600 C CA . LYS A 1 98 ? 19.920 -8.416 8.857 1.00 6.94 99 LYS A CA 1
ATOM 601 C C . LYS A 1 98 ? 20.069 -7.792 7.488 1.00 6.32 99 LYS A C 1
ATOM 602 O O . LYS A 1 98 ? 19.495 -6.739 7.202 1.00 6.61 99 LYS A O 1
ATOM 604 N N . VAL A 1 99 ? 20.867 -8.436 6.649 1.00 6.24 100 VAL A N 1
ATOM 605 C CA . VAL A 1 99 ? 21.039 -7.974 5.285 1.00 6.25 100 VAL A CA 1
ATOM 606 C C . VAL A 1 99 ? 19.701 -8.122 4.579 1.00 6.45 100 VAL A C 1
ATOM 607 O O . VAL A 1 99 ? 19.174 -9.224 4.494 1.00 7.15 100 VAL A O 1
ATOM 611 N N . SER A 1 100 ? 19.155 -7.013 4.088 1.00 6.74 101 SER A N 1
ATOM 612 C CA . SER A 1 100 ? 17.810 -7.035 3.509 1.00 6.98 101 SER A CA 1
ATOM 613 C C . SER A 1 100 ? 17.836 -6.836 2.005 1.00 6.97 101 SER A C 1
ATOM 614 O O . SER A 1 100 ? 16.862 -7.134 1.307 1.00 6.83 10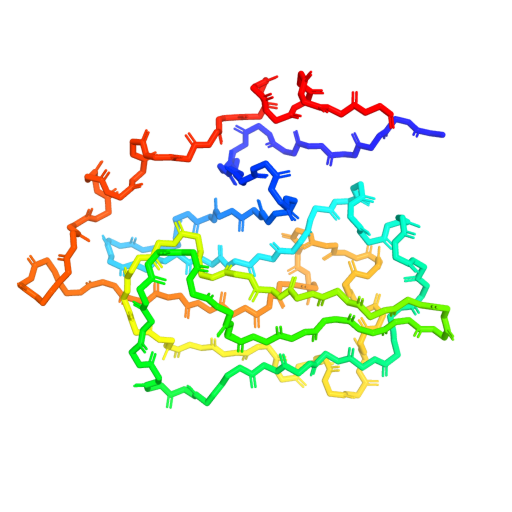1 SER A O 1
ATOM 617 N N . GLU A 1 101 ? 18.954 -6.322 1.508 1.00 6.71 102 GLU A N 1
ATOM 618 C CA . GLU A 1 101 ? 19.117 -6.103 0.080 1.00 7.30 102 GLU A CA 1
ATOM 619 C C . GLU A 1 101 ? 20.583 -6.151 -0.243 1.00 6.93 102 GLU A C 1
ATOM 620 O O . GLU A 1 101 ? 21.421 -5.854 0.602 1.00 6.79 102 GLU A O 1
ATOM 626 N N . VAL A 1 102 ? 20.880 -6.541 -1.473 1.00 6.94 103 VAL A N 1
ATOM 627 C CA . VAL A 1 102 ? 22.231 -6.434 -1.983 1.00 6.78 103 VAL A CA 1
ATOM 628 C C . VAL A 1 102 ? 22.130 -5.870 -3.382 1.00 6.70 103 VAL A C 1
ATOM 629 O O . VAL A 1 102 ? 21.105 -6.029 -4.056 1.00 6.22 103 VAL A O 1
ATOM 633 N N . ASN A 1 103 ? 23.182 -5.193 -3.819 1.00 6.52 104 ASN A N 1
ATOM 634 C CA . ASN A 1 103 ? 23.136 -4.551 -5.111 1.00 6.25 104 ASN A CA 1
ATOM 635 C C . ASN A 1 103 ? 23.594 -5.519 -6.184 1.00 6.30 104 ASN A C 1
ATOM 636 O O . ASN A 1 103 ? 24.792 -5.755 -6.349 1.00 6.53 104 ASN A O 1
ATOM 641 N N . SER A 1 104 ? 22.633 -6.071 -6.911 1.00 6.11 105 SER A N 1
ATOM 642 C CA . SER A 1 104 ? 22.922 -7.072 -7.926 1.00 6.49 105 SER A CA 1
ATOM 643 C C . SER A 1 104 ? 23.638 -6.483 -9.134 1.00 6.58 105 SER A C 1
ATOM 644 O O . SER A 1 104 ? 24.235 -7.218 -9.919 1.00 6.55 105 SER A O 1
ATOM 647 N N . ASP A 1 105 ? 23.576 -5.159 -9.274 1.00 6.40 106 ASP A N 1
ATOM 648 C CA . ASP A 1 105 ? 24.256 -4.470 -10.375 1.00 6.80 106 ASP A CA 1
ATOM 649 C C . ASP A 1 105 ? 25.755 -4.677 -10.310 1.00 6.65 106 ASP A C 1
ATOM 650 O O . ASP A 1 105 ? 26.443 -4.594 -11.330 1.00 7.38 106 ASP A O 1
ATOM 655 N N . LEU A 1 106 ? 26.264 -4.927 -9.105 1.00 6.81 107 LEU A N 1
ATOM 656 C CA . LEU A 1 106 ? 27.690 -5.090 -8.898 1.00 6.53 107 LEU A CA 1
ATOM 657 C C . LEU A 1 106 ? 28.249 -6.412 -9.393 1.00 6.99 107 LEU A C 1
ATOM 658 O O . LEU A 1 106 ? 29.465 -6.573 -9.456 1.00 6.64 107 LEU A O 1
ATOM 663 N N . ASP A 1 107 ? 27.362 -7.344 -9.734 1.00 7.04 108 ASP A N 1
ATOM 664 C CA . ASP A 1 107 ? 27.768 -8.618 -10.317 1.00 8.36 108 ASP A CA 1
ATOM 665 C C . ASP A 1 107 ? 28.389 -8.368 -11.672 1.00 7.84 108 ASP A C 1
ATOM 666 O O . ASP A 1 107 ? 29.539 -8.742 -11.908 1.00 8.16 108 ASP A O 1
ATOM 671 N N . GLY A 1 108 ? 27.628 -7.718 -12.550 1.00 7.25 109 GLY A N 1
ATOM 672 C CA . GLY A 1 108 ? 28.095 -7.418 -13.895 1.00 7.38 109 GLY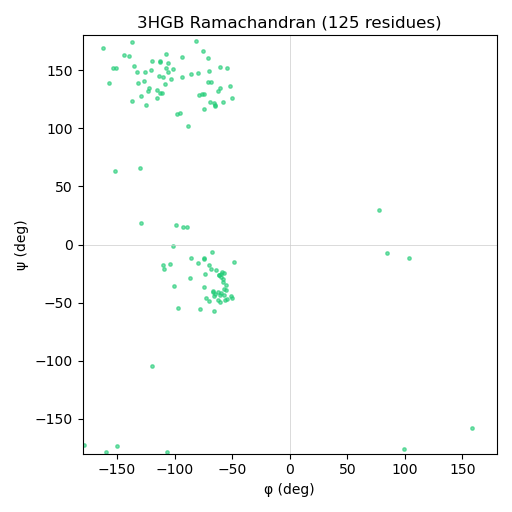 A CA 1
ATOM 673 C C . GLY A 1 108 ? 28.879 -6.128 -13.984 1.00 7.01 109 GLY A C 1
ATOM 674 O O . GLY A 1 108 ? 29.738 -5.975 -14.845 1.00 6.94 109 GLY A O 1
ATOM 675 N N . THR A 1 109 ? 28.582 -5.184 -13.100 1.00 6.56 110 THR A N 1
ATOM 676 C CA . THR A 1 109 ? 29.228 -3.885 -13.174 1.00 5.82 110 THR A CA 1
ATOM 677 C C . THR A 1 109 ? 29.789 -3.487 -11.808 1.00 5.97 110 THR A C 1
ATOM 678 O O . THR A 1 109 ? 29.320 -2.506 -11.200 1.00 5.38 110 THR A O 1
ATOM 682 N N . PRO A 1 110 ? 30.799 -4.244 -11.324 1.00 5.86 111 PRO A N 1
ATOM 683 C CA . PRO A 1 110 ? 31.412 -3.929 -10.031 1.00 5.79 111 PRO A CA 1
ATOM 684 C C . PRO A 1 110 ? 32.015 -2.526 -10.000 1.00 6.42 111 PRO A C 1
ATOM 685 O O . PRO A 1 110 ? 32.106 -1.909 -8.932 1.00 6.62 111 PRO A O 1
ATOM 689 N N . GLN A 1 111 ? 32.387 -1.998 -11.160 1.00 6.49 112 GLN A N 1
ATOM 690 C CA . GLN A 1 111 ? 32.942 -0.652 -11.183 1.00 7.46 112 GLN A CA 1
ATOM 691 C C . GLN A 1 111 ? 31.977 0.472 -10.831 1.00 6.67 112 GLN A C 1
ATOM 692 O O . GLN A 1 111 ? 32.410 1.600 -10.662 1.00 6.49 112 GLN A O 1
ATOM 698 N N . LEU A 1 112 ? 30.690 0.166 -10.662 1.00 5.77 113 LEU A N 1
ATOM 699 C CA . LEU A 1 112 ? 29.774 1.154 -10.111 1.00 5.39 113 LEU A CA 1
ATOM 700 C C . LEU A 1 112 ? 30.230 1.617 -8.744 1.00 5.28 113 LEU A C 1
ATOM 701 O O . LEU A 1 112 ? 29.965 2.748 -8.361 1.00 4.83 113 LEU A O 1
ATOM 706 N N . VAL A 1 113 ? 30.922 0.742 -8.014 1.00 5.72 114 VAL A N 1
ATOM 707 C CA . VAL A 1 113 ? 31.502 1.123 -6.729 1.00 5.52 114 VAL A CA 1
ATOM 708 C C . VAL A 1 113 ? 32.494 2.277 -6.915 1.00 5.58 114 VAL A C 1
ATOM 709 O O . VAL A 1 113 ? 32.542 3.202 -6.114 1.00 5.23 114 VAL A O 1
ATOM 713 N N . ASN A 1 114 ? 33.291 2.205 -7.970 1.00 5.23 115 ASN A N 1
ATOM 714 C CA . ASN A 1 114 ? 34.217 3.279 -8.305 1.00 5.95 115 ASN A CA 1
ATOM 715 C C . ASN A 1 114 ? 33.555 4.524 -8.865 1.00 5.92 115 ASN A C 1
ATOM 716 O O . ASN A 1 114 ? 33.877 5.647 -8.455 1.00 6.27 115 ASN A O 1
ATOM 721 N N . SER A 1 115 ? 32.640 4.327 -9.804 1.00 5.57 116 SER A N 1
ATOM 722 C CA A SER A 1 115 ? 32.069 5.440 -10.562 0.70 5.83 116 SER A CA 1
ATOM 723 C CA B SER A 1 115 ? 32.090 5.450 -10.551 0.30 5.84 116 SER A CA 1
ATOM 724 C C . SER A 1 115 ? 31.024 6.217 -9.780 1.00 5.58 116 SER A C 1
ATOM 725 O O . SER A 1 115 ? 30.827 7.407 -10.012 1.00 5.85 116 SER A O 1
ATOM 730 N N . ASP A 1 116 ? 30.345 5.534 -8.864 1.00 5.46 117 ASP A N 1
ATOM 731 C CA . ASP A 1 116 ? 29.250 6.148 -8.143 1.00 5.37 117 ASP A CA 1
ATOM 732 C C . ASP A 1 116 ? 29.092 5.523 -6.751 1.00 5.18 117 ASP A C 1
ATOM 733 O O . ASP A 1 116 ? 28.059 4.923 -6.453 1.00 5.33 117 ASP A O 1
ATOM 738 N N . PRO A 1 117 ? 30.124 5.665 -5.892 1.00 5.16 118 PRO A N 1
ATOM 739 C CA . PRO A 1 117 ? 30.206 4.933 -4.617 1.00 5.39 118 PRO A CA 1
ATOM 740 C C . PRO A 1 117 ? 29.043 5.210 -3.676 1.00 5.41 118 PRO A C 1
ATOM 741 O O . PRO A 1 117 ? 28.680 4.344 -2.877 1.00 5.37 118 PRO A O 1
ATOM 745 N N . TYR A 1 118 ? 28.453 6.397 -3.794 1.00 5.76 119 TYR A N 1
AT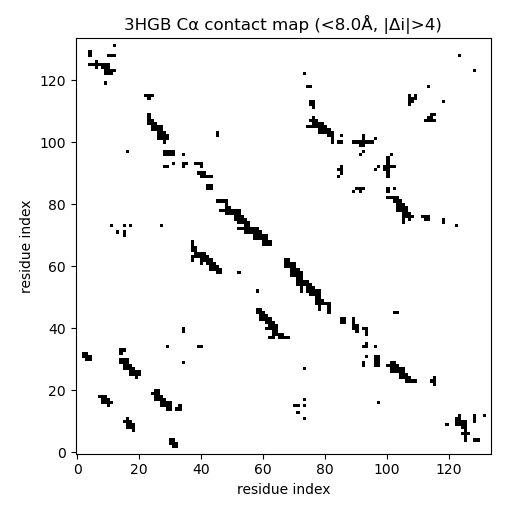OM 746 C CA . TYR A 1 118 ? 27.336 6.786 -2.932 1.00 5.39 119 TYR A CA 1
ATOM 747 C C . TYR A 1 118 ? 26.004 6.658 -3.627 1.00 5.97 119 TYR A C 1
ATOM 748 O O . TYR A 1 118 ? 24.973 6.963 -3.043 1.00 6.37 119 TYR A O 1
ATOM 757 N N . GLY A 1 119 ? 26.026 6.248 -4.886 1.00 5.62 120 GLY A N 1
ATOM 758 C CA . GLY A 1 119 ? 24.781 6.141 -5.642 1.00 6.24 120 GLY A CA 1
ATOM 759 C C . GLY A 1 119 ? 24.582 4.723 -6.095 1.00 5.91 120 GLY A C 1
ATOM 760 O O . GLY A 1 119 ? 24.258 3.838 -5.298 1.00 6.39 120 GLY A O 1
ATOM 761 N N . ALA A 1 120 ? 24.835 4.526 -7.383 1.00 6.14 121 ALA A N 1
ATOM 762 C CA . ALA A 1 120 ? 24.634 3.265 -8.078 1.00 6.17 121 ALA A CA 1
ATOM 763 C C . ALA A 1 120 ? 25.539 2.155 -7.547 1.00 6.00 121 ALA A C 1
ATOM 764 O O . ALA A 1 120 ? 25.238 0.975 -7.712 1.00 6.15 121 ALA A O 1
ATOM 766 N N . GLY A 1 121 ? 26.636 2.540 -6.901 1.00 5.50 122 GLY A N 1
ATOM 767 C CA . GLY A 1 121 ? 27.596 1.575 -6.372 1.00 4.98 122 GLY A CA 1
ATOM 768 C C . GLY A 1 121 ? 27.374 1.161 -4.934 1.00 4.46 122 GLY A C 1
ATOM 769 O O . GLY A 1 121 ? 28.267 0.595 -4.311 1.00 5.08 122 GLY A O 1
ATOM 770 N N . TRP A 1 122 ? 26.193 1.457 -4.395 1.00 4.72 123 TRP A N 1
ATOM 771 C CA . TRP A 1 122 ? 25.823 0.996 -3.059 1.00 4.76 123 TRP A CA 1
ATOM 772 C C . TRP A 1 122 ? 25.980 -0.519 -2.973 1.00 5.18 123 TRP A C 1
ATOM 773 O O . TRP A 1 122 ? 25.866 -1.214 -3.983 1.00 5.50 123 TRP A O 1
ATOM 784 N N . LEU A 1 123 ? 26.252 -1.028 -1.778 1.00 5.30 124 LEU A N 1
ATOM 785 C CA . LEU A 1 123 ? 26.525 -2.457 -1.624 1.00 5.83 124 LEU A CA 1
ATOM 786 C C . LEU A 1 123 ? 25.323 -3.259 -1.181 1.00 6.08 124 LEU A C 1
ATOM 787 O O . LEU A 1 123 ? 24.966 -4.261 -1.794 1.00 6.67 124 LEU A O 1
ATOM 792 N N . LEU A 1 124 ? 24.729 -2.847 -0.071 1.00 6.20 125 LEU A N 1
ATOM 793 C CA . LEU A 1 124 ? 23.671 -3.633 0.543 1.00 5.84 125 LEU A CA 1
ATOM 794 C C . LEU A 1 124 ? 22.877 -2.787 1.504 1.00 5.70 125 LEU A C 1
ATOM 795 O O . LEU A 1 124 ? 23.277 -1.674 1.850 1.00 6.00 125 LEU A O 1
ATOM 800 N N . ASP A 1 125 ? 21.756 -3.344 1.945 1.00 5.81 126 ASP A N 1
ATOM 801 C CA . ASP A 1 125 ? 20.970 -2.748 3.005 1.00 6.43 126 ASP A CA 1
ATOM 802 C C . ASP A 1 125 ? 21.017 -3.658 4.213 1.00 6.40 126 ASP A C 1
ATOM 803 O O . ASP A 1 125 ? 21.053 -4.884 4.088 1.00 5.98 126 ASP A O 1
ATOM 808 N N . ILE A 1 126 ? 21.014 -3.044 5.387 1.00 7.02 127 ILE A N 1
ATOM 809 C CA . ILE A 1 126 ? 20.818 -3.776 6.628 1.00 7.86 127 ILE A CA 1
ATOM 810 C C . ILE A 1 126 ? 19.517 -3.283 7.235 1.00 8.76 127 ILE A C 1
ATOM 811 O O . ILE A 1 126 ? 19.267 -2.080 7.319 1.00 8.04 127 ILE A O 1
ATOM 816 N N . GLN A 1 127 ? 18.691 -4.232 7.651 1.00 9.97 128 GLN A N 1
ATOM 817 C CA . GLN A 1 127 ? 17.443 -3.906 8.293 1.00 12.24 128 GLN A CA 1
ATOM 818 C C . GLN A 1 127 ? 17.559 -4.239 9.766 1.00 13.59 128 GLN A C 1
ATOM 819 O O . GLN A 1 127 ? 18.109 -5.277 10.126 1.00 13.12 128 GLN A O 1
ATOM 825 N N . VAL A 1 128 ? 17.043 -3.352 10.614 1.00 15.95 129 VAL A N 1
ATOM 826 C CA . VAL A 1 128 ? 17.028 -3.608 12.045 1.00 19.06 129 VAL A CA 1
ATOM 827 C C . VAL A 1 128 ? 15.609 -3.845 12.540 1.00 20.88 129 VAL A C 1
ATOM 828 O O . VAL A 1 128 ? 14.682 -3.099 12.223 1.00 21.91 129 VAL A O 1
ATOM 832 N N . ASP A 1 129 ? 15.447 -4.921 13.283 1.00 23.34 130 ASP A N 1
ATOM 833 C CA . ASP A 1 129 ? 14.284 -5.089 14.115 1.00 25.46 130 ASP A CA 1
ATOM 834 C C . ASP A 1 129 ? 14.753 -4.658 15.503 1.00 26.32 130 ASP A C 1
ATOM 835 O O . ASP A 1 129 ? 15.612 -5.318 16.110 1.00 26.65 130 ASP A O 1
ATOM 840 N N . SER A 1 130 ? 14.213 -3.536 15.982 1.00 27.23 131 SER A N 1
ATOM 841 C CA . SER A 1 130 ? 14.531 -3.010 17.313 1.00 27.96 131 SER A CA 1
ATOM 842 C C . SER A 1 130 ? 14.450 -4.078 18.418 1.00 28.11 131 SER A C 1
ATOM 843 O O . SER A 1 130 ? 14.949 -3.869 19.521 1.00 28.11 131 SER A O 1
ATOM 846 N N . SER A 1 131 ? 13.831 -5.217 18.107 1.00 28.28 132 SER A N 1
ATOM 847 C CA . SER A 1 131 ? 13.763 -6.359 19.027 1.00 28.58 132 SER A CA 1
ATOM 848 C C . SER A 1 131 ? 15.066 -7.173 19.088 1.00 28.06 132 SER A C 1
ATOM 849 O O . SER A 1 131 ? 15.644 -7.357 20.171 1.00 28.61 132 SER A O 1
ATOM 852 N N . ASP A 1 132 ? 15.528 -7.643 17.927 1.00 27.16 133 ASP A N 1
ATOM 853 C CA . ASP A 1 132 ? 16.727 -8.493 17.834 1.00 25.79 133 ASP A CA 1
ATOM 854 C C . ASP A 1 132 ? 18.043 -7.731 18.020 1.00 24.01 133 ASP A C 1
ATOM 855 O O . ASP A 1 132 ? 19.007 -8.251 18.591 1.00 24.37 133 ASP A O 1
ATOM 860 N N . VAL A 1 133 ? 18.083 -6.511 17.500 1.00 21.75 134 VAL A N 1
ATOM 861 C CA . VAL A 1 133 ? 19.310 -5.719 17.462 1.00 18.91 134 VAL A CA 1
ATOM 862 C C . VAL A 1 133 ? 18.998 -4.280 17.843 1.00 17.49 134 VAL A C 1
ATOM 863 O O . VAL A 1 133 ? 17.830 -3.912 18.010 1.00 16.59 134 VAL A O 1
ATOM 867 N N . ALA A 1 134 ? 20.041 -3.464 17.976 1.00 15.44 135 ALA A N 1
ATOM 868 C CA . ALA A 1 134 ? 19.861 -2.065 18.343 1.00 14.72 135 ALA A CA 1
ATOM 869 C C . ALA A 1 134 ? 19.023 -1.337 17.302 1.00 14.32 135 ALA A C 1
ATOM 870 O O . ALA A 1 134 ? 19.230 -1.507 16.096 1.00 14.14 135 ALA A O 1
ATOM 872 N N . ALA A 1 135 ? 18.066 -0.546 17.782 1.00 13.58 136 ALA A N 1
ATOM 873 C CA . ALA A 1 135 ? 17.286 0.342 16.922 1.00 13.27 136 ALA A CA 1
ATOM 874 C C . ALA A 1 135 ? 18.242 1.312 16.254 1.00 12.68 136 ALA A C 1
ATOM 875 O O . ALA A 1 135 ? 19.315 1.598 16.789 1.00 12.40 136 ALA A O 1
ATOM 877 N N . LEU A 1 136 ? 17.869 1.810 15.079 1.00 11.94 137 LEU A N 1
ATOM 878 C CA . LEU A 1 136 ? 18.754 2.709 14.343 1.00 11.93 137 LEU A CA 1
ATOM 879 C C . LEU A 1 136 ? 19.196 3.923 15.141 1.00 11.88 137 LEU A C 1
ATOM 880 O O . LEU A 1 136 ? 20.342 4.343 15.034 1.00 11.36 137 LEU A O 1
ATOM 885 N N . GLU A 1 137 ? 18.279 4.490 15.923 1.00 12.18 138 GLU A N 1
ATOM 886 C CA . GLU A 1 137 ? 18.616 5.611 16.799 1.00 12.79 138 GLU A CA 1
ATOM 887 C C . GLU A 1 137 ? 19.855 5.281 17.635 1.00 12.42 138 GLU A C 1
ATOM 888 O O . GLU A 1 137 ? 20.775 6.098 17.731 1.00 13.43 138 GLU A O 1
ATOM 890 N N . SER A 1 138 ? 19.877 4.079 18.214 1.00 12.12 139 SER A N 1
ATOM 891 C CA . SER A 1 138 ? 21.021 3.601 18.998 1.00 11.45 139 SER A CA 1
ATOM 892 C C . SER A 1 138 ? 22.214 3.317 18.101 1.00 11.10 139 SER A C 1
ATOM 893 O O . SER A 1 138 ? 23.327 3.761 18.373 1.00 10.31 139 SER A O 1
ATOM 896 N N . ALA A 1 139 ? 21.966 2.579 17.022 1.00 10.55 140 ALA A N 1
ATOM 897 C CA . ALA A 1 139 ? 23.031 2.136 16.126 1.00 10.34 140 ALA A CA 1
ATOM 898 C C . ALA A 1 139 ? 23.825 3.310 15.575 1.00 10.36 140 ALA A C 1
ATOM 899 O O . ALA A 1 139 ? 25.039 3.219 15.421 1.00 10.56 140 ALA A O 1
ATOM 901 N N . LEU A 1 140 ? 23.128 4.407 15.277 1.00 9.98 141 LEU A N 1
ATOM 902 C CA . LEU A 1 140 ? 23.738 5.610 14.704 1.00 10.62 141 LEU A CA 1
ATOM 903 C C . LEU A 1 140 ? 24.853 6.188 15.573 1.00 9.93 141 LEU A C 1
ATOM 904 O O . LEU A 1 140 ? 25.822 6.745 15.052 1.00 10.06 141 LEU A O 1
ATOM 909 N N . THR A 1 141 ? 24.719 6.042 16.889 1.00 9.33 142 THR A N 1
ATOM 910 C CA . THR A 1 141 ? 25.670 6.631 17.835 1.00 8.51 142 THR A CA 1
ATOM 911 C C . THR A 1 141 ? 27.113 6.144 17.638 1.00 8.26 142 THR A C 1
ATOM 912 O O . THR A 1 141 ? 28.060 6.826 18.030 1.00 7.60 142 THR A O 1
ATOM 916 N N . THR A 1 142 ? 27.272 4.963 17.038 1.00 7.82 143 THR A N 1
ATOM 917 C CA . THR A 1 142 ? 28.589 4.369 16.846 1.00 7.61 143 THR A CA 1
ATOM 918 C C . THR A 1 142 ? 29.250 4.873 15.573 1.00 7.42 143 THR A C 1
ATOM 919 O O . THR A 1 142 ? 30.425 4.626 15.351 1.00 7.09 143 THR A O 1
ATOM 923 N N . LEU A 1 143 ? 28.488 5.548 14.726 1.00 7.22 144 LEU A N 1
ATOM 924 C CA . LEU A 1 143 ? 29.002 5.925 13.416 1.00 7.30 144 LEU A CA 1
ATOM 925 C C . LEU A 1 143 ? 29.591 7.324 13.429 1.00 7.57 144 LEU A C 1
ATOM 926 O O . LEU A 1 143 ? 29.312 8.116 14.335 1.00 8.66 144 LEU A O 1
ATOM 931 N N . LEU A 1 144 ? 30.411 7.613 12.427 1.00 6.76 145 LEU A N 1
ATOM 932 C CA . LEU A 1 144 ? 31.035 8.917 12.278 1.00 7.12 145 LEU A CA 1
ATOM 933 C C . LEU A 1 144 ? 30.195 9.789 11.381 1.00 6.95 145 LEU A C 1
ATOM 934 O O . LEU A 1 144 ? 29.597 9.300 10.428 1.00 6.93 145 LEU A O 1
ATOM 939 N N . ASP A 1 145 ? 30.140 11.083 11.672 1.00 7.29 146 ASP A N 1
ATOM 940 C CA . ASP A 1 145 ? 29.550 12.015 10.712 1.00 8.04 146 ASP A CA 1
ATOM 941 C C . ASP A 1 145 ? 30.577 12.369 9.643 1.00 7.99 146 ASP A C 1
ATOM 942 O O . ASP A 1 145 ? 31.728 11.934 9.728 1.00 7.82 146 ASP A O 1
ATOM 947 N N . ALA A 1 146 ? 30.163 13.129 8.634 1.00 7.72 147 ALA A N 1
ATOM 948 C CA . ALA A 1 146 ? 31.058 13.482 7.522 1.00 8.23 147 ALA A CA 1
ATOM 949 C C . ALA A 1 146 ? 32.351 14.140 7.991 1.00 8.63 147 ALA A C 1
ATOM 950 O O . ALA A 1 146 ? 33.444 13.793 7.534 1.00 7.71 147 ALA A O 1
ATOM 952 N N . GLU A 1 147 ? 32.213 15.105 8.896 1.00 9.17 148 GLU A N 1
ATOM 953 C CA . GLU A 1 147 ? 33.360 15.830 9.416 1.00 10.15 148 GLU A CA 1
ATOM 954 C C . GLU A 1 147 ? 34.345 14.887 10.115 1.00 9.39 148 GLU A C 1
ATOM 955 O O . GLU A 1 147 ? 35.573 14.997 9.923 1.00 9.52 148 GLU A O 1
ATOM 961 N N . ALA A 1 148 ? 33.805 13.972 10.916 1.00 8.45 149 ALA A N 1
ATOM 962 C CA . ALA A 1 148 ? 34.633 13.029 11.668 1.00 8.13 149 ALA A CA 1
ATOM 963 C C . ALA A 1 148 ? 35.353 12.114 10.695 1.00 7.55 149 ALA A C 1
ATOM 964 O O . ALA A 1 148 ? 36.559 11.877 10.830 1.00 7.40 149 ALA A O 1
ATOM 966 N N . TYR A 1 149 ? 34.623 11.632 9.695 1.00 6.86 150 TYR A N 1
ATOM 967 C CA . TYR A 1 149 ? 35.220 10.743 8.711 1.00 6.90 150 TYR A CA 1
ATOM 968 C C . TYR A 1 149 ? 36.340 11.435 7.927 1.00 7.26 150 TYR A C 1
ATOM 969 O O . TYR A 1 149 ? 37.438 10.885 7.778 1.00 7.29 150 TYR A O 1
ATOM 978 N N . ARG A 1 150 ? 36.065 12.646 7.451 1.00 7.86 151 ARG A N 1
ATOM 979 C CA . ARG A 1 150 ? 37.076 13.462 6.782 1.00 9.06 151 ARG A CA 1
ATOM 980 C C . ARG A 1 150 ? 38.331 13.548 7.651 1.00 9.56 151 ARG A C 1
ATOM 981 O O . ARG A 1 150 ? 39.446 13.383 7.154 1.00 9.85 151 ARG A O 1
ATOM 989 N N . GLY A 1 151 ? 38.130 13.764 8.947 1.00 9.97 152 GLY A N 1
ATOM 990 C CA . GLY A 1 151 ? 39.222 13.888 9.914 1.00 10.80 152 GLY A CA 1
ATOM 991 C C . GLY A 1 151 ? 40.110 12.663 10.061 1.00 11.37 152 GLY A C 1
ATOM 992 O O . GLY A 1 151 ? 41.277 12.783 10.437 1.00 11.61 152 GLY A O 1
ATOM 993 N N . THR A 1 152 ? 39.566 11.483 9.775 1.00 11.42 153 THR A N 1
ATOM 994 C CA . THR A 1 152 ? 40.341 10.255 9.845 1.00 11.78 153 THR A CA 1
ATOM 995 C C . THR A 1 152 ? 41.231 10.043 8.615 1.00 12.84 153 THR A C 1
ATOM 996 O O . THR A 1 152 ? 42.133 9.209 8.648 1.00 13.06 153 THR A O 1
ATOM 1000 N N . LEU A 1 153 ? 40.970 10.777 7.533 1.00 13.65 154 LEU A N 1
ATOM 1001 C CA . LEU A 1 153 ? 41.627 10.489 6.244 1.00 14.19 154 LEU A CA 1
ATOM 1002 C C . LEU A 1 153 ? 42.997 11.125 6.011 1.00 15.43 154 LEU A C 1
ATOM 1003 O O . LEU A 1 153 ? 43.250 12.236 6.443 1.00 15.77 154 LEU A O 1
ATOM 1008 N N . THR A 1 154 ? 43.850 10.402 5.287 1.00 17.01 155 THR A N 1
ATOM 1009 C CA . THR A 1 154 ? 45.098 10.942 4.750 1.00 18.62 155 THR A CA 1
ATOM 1010 C C . THR A 1 154 ? 45.047 10.941 3.216 1.00 19.10 155 THR A C 1
ATOM 1011 O O . THR A 1 154 ? 44.846 9.891 2.584 1.00 19.60 155 THR A O 1
#

Organism: Mycobacterium tuberculosis (strain ATCC 25618 / H37Rv) (NCBI:txid83332)

Sequence (134 aa):
SMSDDIPSDLHYTAEHEWIRRSGDDTVRVGITDYAQSALGDVVFVQLPVIGTAVTAGETFFGEVVESTKSVSSDLYAPISGKVSEVNSDLDGTPQLVNSSDPYGAGWLLDIQVDSSDVAALESALTTLLDAEAYRGTLT

Solvent-accessible surface area: 6632 Å² total; per-residue (Å²): 167,92,23,91,22,38,106,108,2,58,0,18,51,96,50,2,0,6,70,139,66,30,131,54,20,6,58,0,0,6,0,26,61,13,19,79,71,16,27,86,1,66,96,8,86,22,15,116,88,54,44,83,4,87,62,49,74,70,15,7,60,3,54,5,130,187,33,88,50,66,2,74,1,10,4,26,5,39,2,31,77,34,4,75,80,2,112,70,68,18,83,38,0,24,87,59,11,26,31,40,0,37,0,0,10,0,77,5,81,81,98,118,36,49,38,9,72,62,9,78,113,101,22,47,75,16,147,40,0,106,66,73,36,162

Radius of gyration: 13.65 Å; Cα contacts (8 Å, |Δi|>4): 318; chains: 1; bounding box: 33×29×33 Å

Nearest PDB structures (foldseek):
  3hgb-assembly1_A  TM=1.008E+00  e=3.897E-28  Mycobacterium tuberculosis H37Rv
  3ift-assembly1_A  TM=1.006E+00  e=1.354E-26  Mycobacterium tuberculosis
  3a8i-assembly2_F  TM=9.482E-01  e=3.415E-15  Escherichia coli K-12
  3a7a-assembly1_B  TM=9.541E-01  e=1.330E-14  Escherichia coli K-12
  3wdn-assembly1_A  TM=9.607E-01  e=6.567E-14  Bos taurus

Foldseek 3Di:
DQWDQDQQWWAALLAKTWHAPDQFKIWIFGGLVVDVVQDQWDDKFAADFFDWFAAQCFGIWTHDVVDIGTDGDNHTATWHFAQPCCVVCVRCCNVPRPPSNTGTMGGHDVVPGPGVVVSRVSTHGSVVSSVSDD